Protein AF-A0A920HX18-F1 (afdb_monomer_lite)

Sequence (112 aa):
MNKTEIDIIYDNLVKKGKRFDSFKLDGGSKYWIKKRERFMLKHFFKGHPAKAIKRELAGIKALKRCGIPVPNVVYDDLRCIVTEDVGTSLQDIAINKRIGLAEKRKSHTTNV

Foldseek 3Di:
DDPVVVVVVLVVCVVVVHQKDKDADPVGWIKIKGFQDDDDPVCPVPPDSLVVLVVVVVVQVVCVVVVHDDFDFPDDDSTITMTGDPDDDPVVVVVVVVVVVVVVVVVVVVVD

Structure (mmCIF, N/CA/C/O backbone):
data_AF-A0A920HX18-F1
#
_entry.id   AF-A0A920HX18-F1
#
loop_
_atom_site.group_PDB
_atom_site.id
_atom_site.type_symbol
_atom_site.label_atom_id
_atom_site.label_alt_id
_atom_site.label_comp_id
_atom_site.label_asym_id
_atom_site.label_entity_id
_atom_site.label_seq_id
_atom_site.pdbx_PDB_ins_code
_atom_site.Cartn_x
_atom_site.Cartn_y
_atom_site.Cartn_z
_atom_site.occupancy
_atom_site.B_iso_or_equiv
_atom_site.auth_seq_id
_atom_site.auth_comp_id
_atom_site.auth_asym_id
_atom_site.auth_atom_id
_atom_site.pdbx_PDB_model_num
ATOM 1 N N . MET A 1 1 ? -7.001 7.393 -8.405 1.00 75.44 1 MET A N 1
ATOM 2 C CA . MET A 1 1 ? -5.939 8.281 -7.881 1.00 75.44 1 MET A CA 1
ATOM 3 C C . MET A 1 1 ? -5.139 8.812 -9.045 1.00 75.44 1 MET A C 1
ATOM 5 O O . MET A 1 1 ? -4.759 8.013 -9.896 1.00 75.44 1 MET A O 1
ATOM 9 N N . ASN A 1 2 ? -4.908 10.122 -9.105 1.00 83.38 2 ASN A N 1
ATOM 10 C CA . ASN A 1 2 ? -4.082 10.709 -10.154 1.00 83.38 2 ASN A CA 1
ATOM 11 C C . ASN A 1 2 ? -2.598 10.684 -9.747 1.00 83.38 2 ASN A C 1
ATOM 13 O O . ASN A 1 2 ? -2.257 10.842 -8.576 1.00 83.38 2 ASN A O 1
ATOM 17 N N . LYS A 1 3 ? -1.700 10.508 -10.720 1.00 84.81 3 LYS A N 1
ATOM 18 C CA . LYS A 1 3 ? -0.247 10.451 -10.515 1.00 84.81 3 LYS A CA 1
ATOM 19 C C . LYS A 1 3 ? 0.286 11.686 -9.779 1.00 84.81 3 LYS A C 1
ATOM 21 O O . LYS A 1 3 ? 1.078 11.534 -8.856 1.00 84.81 3 LYS A O 1
ATOM 26 N N . THR A 1 4 ? -0.208 12.876 -10.121 1.00 88.00 4 THR A N 1
ATOM 27 C CA . THR A 1 4 ? 0.196 14.143 -9.486 1.00 88.00 4 THR A CA 1
ATOM 28 C C . THR A 1 4 ? -0.068 14.154 -7.978 1.00 88.00 4 THR A C 1
ATOM 30 O O . THR A 1 4 ? 0.770 14.605 -7.203 1.00 88.00 4 THR A O 1
ATOM 33 N N . GLU A 1 5 ? -1.208 13.617 -7.538 1.00 88.38 5 GLU A N 1
ATOM 34 C CA . GLU A 1 5 ? -1.548 13.535 -6.112 1.00 88.38 5 GLU A CA 1
ATOM 35 C C . GLU A 1 5 ? -0.603 12.574 -5.385 1.00 88.38 5 GLU A C 1
ATOM 37 O O . GLU A 1 5 ? -0.089 12.884 -4.308 1.00 88.38 5 GLU A O 1
ATOM 42 N N . ILE A 1 6 ? -0.324 11.420 -6.004 1.00 90.19 6 ILE A N 1
ATOM 43 C CA . ILE A 1 6 ? 0.621 10.441 -5.461 1.00 90.19 6 ILE A CA 1
ATOM 44 C C . ILE A 1 6 ? 2.023 11.028 -5.353 1.00 90.19 6 ILE A C 1
ATOM 46 O O . ILE A 1 6 ? 2.699 10.768 -4.360 1.00 90.19 6 ILE A O 1
ATOM 50 N N . ASP A 1 7 ? 2.458 11.818 -6.334 1.00 90.25 7 ASP A N 1
ATOM 51 C CA . ASP A 1 7 ? 3.769 12.463 -6.319 1.00 90.25 7 ASP A CA 1
ATOM 52 C C . ASP A 1 7 ? 3.908 13.406 -5.114 1.00 90.25 7 ASP A C 1
ATOM 54 O O . ASP A 1 7 ? 4.884 13.305 -4.369 1.00 90.25 7 ASP A O 1
ATOM 58 N N . ILE A 1 8 ? 2.888 14.221 -4.825 1.00 90.81 8 ILE A N 1
ATOM 59 C CA . ILE A 1 8 ? 2.869 15.104 -3.645 1.00 90.81 8 ILE A CA 1
ATOM 60 C C . ILE A 1 8 ? 2.944 14.293 -2.342 1.00 90.81 8 ILE A C 1
ATOM 62 O O . ILE A 1 8 ? 3.732 14.602 -1.440 1.00 90.81 8 ILE A O 1
ATOM 66 N N . ILE A 1 9 ? 2.138 13.235 -2.224 1.00 91.25 9 ILE A N 1
ATOM 67 C CA . ILE A 1 9 ? 2.120 12.364 -1.037 1.00 91.25 9 ILE A CA 1
ATOM 68 C C . ILE A 1 9 ? 3.474 11.666 -0.861 1.00 91.25 9 ILE A C 1
ATOM 70 O O . ILE A 1 9 ? 4.010 11.593 0.250 1.00 91.25 9 ILE A O 1
ATOM 74 N N . TYR A 1 10 ? 4.045 11.171 -1.956 1.00 90.75 10 TYR A N 1
ATOM 75 C CA . TYR A 1 10 ? 5.341 10.515 -1.979 1.00 90.75 10 TYR A CA 1
ATOM 76 C C . TYR A 1 10 ? 6.462 11.467 -1.554 1.00 90.75 10 TYR A C 1
ATOM 78 O O . TYR A 1 10 ? 7.289 11.103 -0.714 1.00 90.75 10 TYR A O 1
ATOM 86 N N . ASP A 1 11 ? 6.479 12.694 -2.066 1.00 90.81 11 ASP A N 1
ATOM 87 C CA . ASP A 1 11 ? 7.485 13.689 -1.703 1.00 90.81 11 ASP A CA 1
ATOM 88 C C . ASP A 1 11 ? 7.391 14.069 -0.225 1.00 90.81 11 ASP A C 1
ATOM 90 O O . ASP A 1 11 ? 8.410 14.158 0.464 1.00 90.81 11 ASP A O 1
ATOM 94 N N . ASN A 1 12 ? 6.175 14.192 0.310 1.00 90.31 12 ASN A N 1
ATOM 95 C CA . ASN A 1 12 ? 5.958 14.399 1.741 1.00 90.31 12 ASN A CA 1
ATOM 96 C C . ASN A 1 12 ? 6.467 13.219 2.584 1.00 90.31 12 ASN A C 1
ATOM 98 O O . ASN A 1 12 ? 7.114 13.424 3.614 1.00 90.31 12 ASN A O 1
ATOM 102 N N . LEU A 1 13 ? 6.238 11.981 2.139 1.00 90.50 13 LEU A N 1
ATOM 103 C CA . LEU A 1 13 ? 6.771 10.777 2.780 1.00 90.50 13 LEU A CA 1
ATOM 104 C C . LEU A 1 13 ? 8.310 10.764 2.774 1.00 90.50 13 LEU A C 1
ATOM 106 O O . LEU A 1 13 ? 8.938 10.399 3.773 1.00 90.50 13 LEU A O 1
ATOM 110 N N . VAL A 1 14 ? 8.929 11.176 1.661 1.00 87.81 14 VAL A N 1
ATOM 111 C CA . VAL A 1 14 ? 10.388 11.294 1.526 1.00 87.81 14 VAL A CA 1
ATOM 112 C C . VAL A 1 14 ? 10.944 12.365 2.459 1.00 87.81 14 VAL A C 1
ATOM 114 O O . VAL A 1 14 ? 11.894 12.063 3.182 1.00 87.81 14 VAL A O 1
ATOM 117 N N . LYS A 1 15 ? 10.344 13.562 2.490 1.00 89.62 15 LYS A N 1
ATOM 118 C CA . LYS A 1 15 ? 10.748 14.674 3.369 1.00 89.62 15 LYS A CA 1
ATOM 119 C C . LYS A 1 15 ? 10.689 14.292 4.848 1.00 89.62 15 LYS A C 1
ATOM 121 O O . LYS A 1 15 ? 11.602 14.612 5.596 1.00 89.62 15 LYS A O 1
ATOM 126 N N . LYS A 1 16 ? 9.668 13.531 5.257 1.00 89.19 16 LYS A N 1
ATOM 127 C CA . LYS A 1 16 ? 9.534 13.005 6.630 1.00 89.19 16 LYS A CA 1
ATOM 128 C C . LYS A 1 16 ? 10.535 11.892 6.973 1.00 89.19 16 LYS A C 1
ATOM 130 O O . LYS A 1 16 ? 10.511 11.384 8.088 1.00 89.19 16 LYS A O 1
ATOM 135 N N . GLY A 1 17 ? 11.346 11.429 6.017 1.00 86.31 17 GLY A N 1
ATOM 136 C CA . GLY A 1 17 ? 12.265 10.304 6.217 1.00 86.31 17 GLY A CA 1
ATOM 137 C C . GLY A 1 17 ? 11.565 8.956 6.427 1.00 86.31 17 GLY A C 1
ATOM 138 O O . GLY A 1 17 ? 12.221 7.954 6.714 1.00 86.31 17 GLY A O 1
ATOM 139 N N . LYS A 1 18 ? 10.242 8.890 6.249 1.00 87.88 18 LYS A N 1
ATOM 140 C CA . LYS A 1 18 ? 9.452 7.682 6.484 1.00 87.88 18 LYS A CA 1
ATOM 141 C C . LYS A 1 18 ? 9.517 6.726 5.289 1.00 87.88 18 LYS A C 1
ATOM 143 O O . LYS A 1 18 ? 9.797 7.103 4.142 1.00 87.88 18 LYS A O 1
ATOM 148 N N . ARG A 1 19 ? 9.288 5.440 5.574 1.00 85.94 19 ARG A N 1
ATOM 149 C CA . ARG A 1 19 ? 9.197 4.364 4.567 1.00 85.94 19 ARG A CA 1
ATOM 150 C C . ARG A 1 19 ? 7.754 3.991 4.252 1.00 85.94 19 ARG A C 1
ATOM 152 O O . ARG A 1 19 ? 7.459 3.647 3.113 1.00 85.94 19 ARG A O 1
ATOM 159 N N . PHE A 1 20 ? 6.894 4.043 5.252 1.00 89.81 20 PHE A N 1
ATOM 160 C CA . PHE A 1 20 ? 5.471 3.800 5.130 1.00 89.81 20 PHE A CA 1
ATOM 161 C C . PHE A 1 20 ? 4.742 4.915 5.875 1.00 89.81 20 PHE A C 1
ATOM 163 O O . PHE A 1 20 ? 5.247 5.408 6.887 1.00 89.81 20 PHE A O 1
ATOM 170 N N . ASP A 1 21 ? 3.601 5.340 5.356 1.00 92.69 21 ASP A N 1
ATOM 171 C CA . ASP A 1 21 ? 2.686 6.233 6.063 1.00 92.69 21 ASP A CA 1
ATOM 172 C C . ASP A 1 21 ? 1.272 6.003 5.527 1.00 92.69 21 ASP A C 1
ATOM 174 O O . ASP A 1 21 ? 1.084 5.367 4.484 1.00 92.69 21 ASP A O 1
ATOM 178 N N . SER A 1 22 ? 0.286 6.517 6.250 1.00 92.38 22 SER A N 1
ATOM 179 C CA . SER A 1 22 ? -1.101 6.527 5.792 1.00 92.38 22 SER A CA 1
ATOM 180 C C . SER A 1 22 ? -1.544 7.943 5.454 1.00 92.38 22 SER A C 1
ATOM 182 O O . SER A 1 22 ? -1.033 8.913 6.014 1.00 92.38 22 SER A O 1
ATOM 184 N N . PHE A 1 23 ? -2.497 8.066 4.542 1.00 92.25 23 PHE A N 1
ATOM 185 C CA . PHE A 1 23 ? -3.093 9.342 4.159 1.00 92.25 23 PHE A CA 1
ATOM 186 C C . PHE A 1 23 ? -4.570 9.142 3.815 1.00 92.25 23 PHE A C 1
ATOM 188 O O . PHE A 1 23 ? -5.031 8.014 3.635 1.00 92.25 23 PHE A O 1
ATOM 195 N N . LYS A 1 24 ? -5.320 10.241 3.761 1.00 91.81 24 LYS A N 1
ATOM 196 C CA . LYS A 1 24 ? -6.731 10.252 3.372 1.00 91.81 24 LYS A CA 1
ATOM 197 C C . LYS A 1 24 ? -6.886 11.049 2.084 1.00 91.81 24 LYS A C 1
ATOM 199 O O . LYS A 1 24 ? -6.159 12.022 1.895 1.00 91.81 24 LYS A O 1
ATOM 204 N N . LEU A 1 25 ? -7.806 10.623 1.228 1.00 85.69 25 LEU A N 1
ATOM 205 C CA . LEU A 1 25 ? -8.246 11.402 0.069 1.00 85.69 25 LEU A CA 1
ATOM 206 C C . LEU A 1 25 ? -9.591 12.069 0.356 1.00 85.69 25 LEU A C 1
ATOM 208 O O . LEU A 1 25 ? -10.289 11.697 1.308 1.00 85.69 25 LEU A O 1
ATOM 212 N N . ASP A 1 26 ? -9.957 13.014 -0.504 1.00 74.50 26 ASP A N 1
ATOM 213 C CA . ASP A 1 26 ? -11.281 13.624 -0.503 1.00 74.50 26 ASP A CA 1
ATOM 214 C C . ASP A 1 26 ? -12.344 12.524 -0.645 1.00 74.50 26 ASP A C 1
ATOM 216 O O . ASP A 1 26 ? -12.281 11.675 -1.535 1.00 74.50 26 ASP A O 1
ATOM 220 N N . GLY A 1 27 ? -13.263 12.467 0.323 1.00 76.00 27 GLY A N 1
ATOM 221 C CA . GLY A 1 27 ? -14.191 11.343 0.518 1.00 76.00 27 GLY A CA 1
ATOM 222 C C . GLY A 1 27 ? -13.887 10.462 1.738 1.00 76.00 27 GLY A C 1
ATOM 223 O O . GLY A 1 27 ? -14.601 9.499 1.996 1.00 76.00 27 GLY A O 1
ATOM 224 N N . GLY A 1 28 ? -12.842 10.769 2.514 1.00 83.00 28 GLY A N 1
ATOM 225 C CA . GLY A 1 28 ? -12.596 10.174 3.836 1.00 83.00 28 GLY A CA 1
ATOM 226 C C . GLY A 1 28 ? -11.965 8.778 3.823 1.00 83.00 28 GLY A C 1
ATOM 227 O O . GLY A 1 28 ? -11.561 8.281 4.877 1.00 83.00 28 GLY A O 1
ATOM 228 N N . SER A 1 29 ? -11.816 8.176 2.642 1.00 89.00 29 SER A N 1
ATOM 229 C CA . SER A 1 29 ? -11.144 6.888 2.470 1.00 89.00 29 SER A CA 1
ATOM 230 C C . SER A 1 29 ? -9.661 7.001 2.818 1.00 89.00 29 SER A C 1
ATOM 232 O O . SER A 1 29 ? -8.967 7.926 2.382 1.00 89.00 29 SER A O 1
ATOM 234 N N . LYS A 1 30 ? -9.181 6.051 3.622 1.00 93.25 30 LYS A N 1
ATOM 235 C CA . LYS A 1 30 ? -7.794 5.975 4.074 1.00 93.25 30 LYS A CA 1
ATOM 236 C C . LYS A 1 30 ? -7.012 4.985 3.217 1.00 93.25 30 LYS A C 1
ATOM 238 O O . LYS A 1 30 ? -7.504 3.916 2.868 1.00 93.25 30 LYS A O 1
ATOM 243 N N . TYR A 1 31 ? -5.770 5.346 2.935 1.00 94.38 31 TYR A N 1
ATOM 244 C CA . TYR A 1 31 ? -4.846 4.571 2.125 1.00 94.38 31 TYR A CA 1
ATOM 245 C C . TYR A 1 31 ? -3.483 4.495 2.801 1.00 94.38 31 TYR A C 1
ATOM 247 O O . TYR A 1 31 ? -3.117 5.346 3.618 1.00 94.38 31 TYR A O 1
ATOM 255 N N . TRP A 1 32 ? -2.714 3.485 2.417 1.00 94.25 32 TRP A N 1
ATOM 256 C CA . TRP A 1 32 ? -1.340 3.285 2.854 1.00 94.25 32 TRP A CA 1
ATOM 257 C C . TRP A 1 32 ? -0.400 3.417 1.674 1.00 94.25 32 TRP A C 1
ATOM 259 O O . TRP A 1 32 ? -0.633 2.817 0.631 1.00 94.25 32 TRP A O 1
ATOM 269 N N . ILE A 1 33 ? 0.689 4.162 1.847 1.00 93.69 33 ILE A N 1
ATOM 270 C CA . ILE A 1 33 ? 1.771 4.249 0.866 1.00 93.69 33 ILE A CA 1
ATOM 271 C C . ILE A 1 33 ? 3.028 3.600 1.429 1.00 93.69 33 ILE A C 1
ATOM 273 O O . ILE A 1 33 ? 3.467 3.902 2.540 1.00 93.69 33 ILE A O 1
ATOM 277 N N . LYS A 1 34 ? 3.648 2.730 0.631 1.00 92.06 34 LYS A N 1
ATOM 278 C CA . LYS A 1 34 ? 4.937 2.110 0.937 1.00 92.06 34 LYS A CA 1
ATOM 279 C C . LYS A 1 34 ? 5.973 2.518 -0.100 1.00 92.06 34 LYS A C 1
ATOM 281 O O . LYS A 1 34 ? 5.847 2.222 -1.287 1.00 92.06 34 LYS A O 1
ATOM 286 N N . LYS A 1 35 ? 7.037 3.171 0.361 1.00 90.75 35 LYS A N 1
ATOM 287 C CA . LYS A 1 35 ? 8.175 3.599 -0.456 1.00 90.75 35 LYS A CA 1
ATOM 288 C C . LYS A 1 35 ? 9.145 2.448 -0.717 1.00 90.75 35 LYS A C 1
ATOM 290 O O . LYS A 1 35 ? 9.482 1.680 0.191 1.00 90.75 35 LYS A O 1
ATOM 295 N N . ARG A 1 36 ? 9.687 2.397 -1.937 1.00 85.31 36 ARG A N 1
ATOM 296 C CA . ARG A 1 36 ? 10.829 1.548 -2.291 1.00 85.31 36 ARG A CA 1
ATOM 297 C C . ARG A 1 36 ? 12.047 1.914 -1.445 1.00 85.31 36 ARG A C 1
ATOM 299 O O . ARG A 1 36 ? 12.423 3.077 -1.310 1.00 85.31 36 ARG A O 1
ATOM 306 N N . GLU A 1 37 ? 12.719 0.903 -0.919 1.00 78.31 37 GLU A N 1
ATOM 307 C CA . GLU A 1 37 ? 13.959 1.097 -0.174 1.00 78.31 37 GLU A CA 1
ATOM 308 C C . GLU A 1 37 ? 15.053 1.683 -1.083 1.00 78.31 37 GLU A C 1
ATOM 310 O O . GLU A 1 37 ? 15.260 1.217 -2.20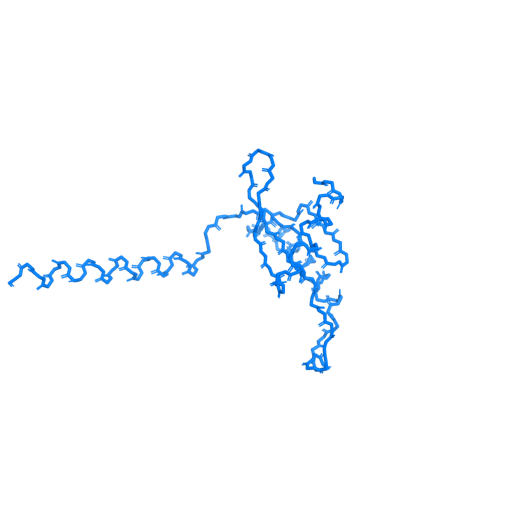5 1.00 78.31 37 GLU A O 1
ATOM 315 N N . ARG A 1 38 ? 15.746 2.732 -0.622 1.00 73.44 38 ARG A N 1
ATOM 316 C CA . ARG A 1 38 ? 16.939 3.229 -1.318 1.00 73.44 38 ARG A CA 1
ATOM 317 C C . ARG A 1 38 ? 18.092 2.268 -1.034 1.00 73.44 38 ARG A C 1
ATOM 319 O O . ARG A 1 38 ? 18.270 1.820 0.102 1.00 73.44 38 ARG A O 1
ATOM 326 N N . PHE A 1 39 ? 18.850 1.922 -2.070 1.00 67.06 39 PHE A N 1
ATOM 327 C CA . PHE A 1 39 ? 20.050 1.114 -1.894 1.00 67.06 39 PHE A CA 1
ATOM 328 C C . PHE A 1 39 ? 21.040 1.909 -1.037 1.00 67.06 39 PHE A C 1
ATOM 330 O O . PHE A 1 39 ? 21.307 3.074 -1.313 1.00 67.06 39 PHE A O 1
ATOM 337 N N . MET A 1 40 ? 21.511 1.302 0.044 1.00 68.31 40 MET A N 1
ATOM 338 C CA . MET A 1 40 ? 22.542 1.851 0.923 1.00 68.31 40 MET A CA 1
ATOM 339 C C . MET A 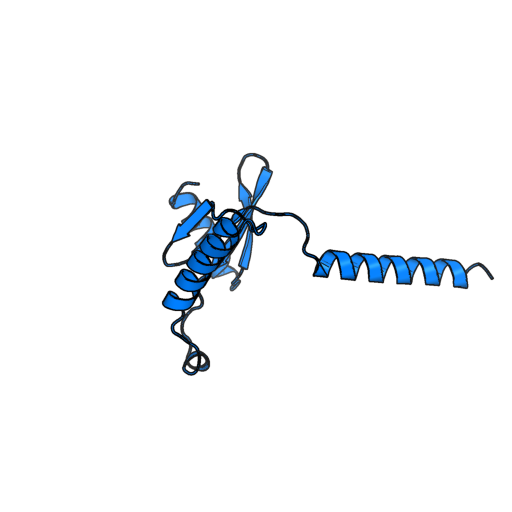1 40 ? 23.627 0.787 1.050 1.00 68.31 40 MET A C 1
ATOM 341 O O . MET A 1 40 ? 23.322 -0.385 0.848 1.00 68.31 40 MET A O 1
ATOM 345 N N . LEU A 1 41 ? 24.861 1.148 1.419 1.00 67.56 41 LEU A N 1
ATOM 346 C CA . LEU A 1 41 ? 25.958 0.172 1.544 1.00 67.56 41 LEU A CA 1
ATOM 347 C C . LEU A 1 41 ? 25.599 -1.024 2.446 1.00 67.56 41 LEU A C 1
ATOM 349 O O . LEU A 1 41 ? 25.901 -2.165 2.117 1.00 67.56 41 LEU A O 1
ATOM 353 N N . LYS A 1 42 ? 24.825 -0.799 3.514 1.00 66.75 42 LYS A N 1
ATOM 354 C CA . LYS A 1 42 ? 24.291 -1.863 4.388 1.00 66.75 42 LYS A CA 1
ATOM 355 C C . LYS A 1 42 ? 23.315 -2.845 3.713 1.00 66.75 42 LYS A C 1
ATOM 357 O O . LYS A 1 42 ? 22.878 -3.812 4.329 1.00 66.75 42 LYS A O 1
ATOM 362 N N . HIS A 1 43 ? 22.909 -2.579 2.475 1.00 67.19 43 HIS A N 1
ATOM 363 C CA . HIS A 1 43 ? 22.034 -3.425 1.665 1.00 67.19 43 HIS A CA 1
ATOM 364 C C . HIS A 1 43 ? 22.811 -4.264 0.649 1.00 67.19 43 HIS A C 1
ATOM 366 O O . HIS A 1 43 ? 22.175 -4.944 -0.143 1.00 67.19 43 HIS A O 1
ATOM 372 N N . PHE A 1 44 ? 24.148 -4.262 0.686 1.00 65.25 44 PHE A N 1
ATOM 373 C CA . PHE A 1 44 ? 24.974 -5.069 -0.215 1.00 65.25 44 PHE A CA 1
ATOM 374 C C . PHE A 1 44 ? 24.632 -6.567 -0.148 1.00 65.25 44 PHE A C 1
ATOM 376 O O . PHE A 1 44 ? 24.497 -7.219 -1.176 1.00 65.25 44 PHE A O 1
ATOM 383 N N . PHE A 1 45 ? 24.361 -7.084 1.055 1.00 71.56 45 PHE A N 1
ATOM 384 C CA . PHE A 1 45 ? 23.897 -8.462 1.268 1.00 71.56 45 PHE A CA 1
ATOM 385 C C . PHE A 1 45 ? 22.385 -8.656 1.066 1.00 71.56 45 PHE A C 1
ATOM 387 O O . PHE A 1 45 ? 21.879 -9.772 1.171 1.00 71.56 45 PHE A O 1
ATOM 394 N N . LYS A 1 46 ? 21.626 -7.584 0.805 1.00 67.69 46 LYS A N 1
ATOM 395 C CA . LYS A 1 46 ? 20.183 -7.661 0.557 1.00 67.69 46 LYS A CA 1
ATOM 396 C C . LYS A 1 46 ? 19.910 -7.682 -0.945 1.00 67.69 46 LYS A C 1
ATOM 398 O O . LYS A 1 46 ? 20.522 -6.962 -1.727 1.00 67.69 46 LYS A O 1
ATOM 403 N N . GLY A 1 47 ? 18.915 -8.472 -1.351 1.00 68.38 47 GLY A N 1
ATOM 404 C CA . GLY A 1 47 ? 18.462 -8.503 -2.742 1.00 68.38 47 GLY A CA 1
ATOM 405 C C . GLY A 1 47 ? 18.042 -7.118 -3.256 1.00 68.38 47 GLY A C 1
ATOM 406 O O . GLY A 1 47 ? 17.531 -6.288 -2.505 1.00 68.38 47 GLY A O 1
ATOM 407 N N . HIS A 1 48 ? 18.225 -6.885 -4.559 1.00 75.19 48 HIS A N 1
ATOM 408 C CA . HIS A 1 48 ? 18.025 -5.576 -5.188 1.00 75.19 48 HIS A CA 1
ATOM 409 C C . HIS A 1 48 ? 16.648 -4.952 -4.845 1.00 75.19 48 HIS A C 1
ATOM 411 O O . HIS A 1 48 ? 15.608 -5.574 -5.098 1.00 75.19 48 HIS A O 1
ATOM 417 N N . PRO A 1 49 ? 16.585 -3.705 -4.342 1.00 71.69 49 PRO A N 1
ATOM 418 C CA . PRO A 1 49 ? 15.363 -3.116 -3.787 1.00 71.69 49 PRO A CA 1
ATOM 419 C C . PRO A 1 49 ? 14.259 -2.912 -4.830 1.00 71.69 49 PRO A C 1
ATOM 421 O O . PRO A 1 49 ? 13.078 -3.063 -4.526 1.00 71.69 49 PRO A O 1
ATOM 424 N N . ALA A 1 50 ? 14.620 -2.655 -6.092 1.00 73.25 50 ALA A N 1
ATOM 425 C CA . ALA A 1 50 ? 13.641 -2.607 -7.184 1.00 73.25 50 ALA A CA 1
ATOM 426 C C . ALA A 1 50 ? 12.997 -3.976 -7.472 1.00 73.25 50 ALA A C 1
ATOM 428 O O . ALA A 1 50 ? 11.858 -4.041 -7.919 1.00 73.25 50 ALA A O 1
ATOM 429 N N . LYS A 1 51 ? 13.700 -5.083 -7.193 1.00 80.62 51 LYS A N 1
ATOM 430 C CA . LYS A 1 51 ? 13.122 -6.429 -7.300 1.00 80.62 51 LYS A CA 1
ATOM 431 C C . LYS A 1 51 ? 12.248 -6.749 -6.086 1.00 80.62 51 LYS A C 1
ATOM 433 O O . LYS A 1 51 ? 11.322 -7.537 -6.206 1.00 80.62 51 LYS A O 1
ATOM 438 N N . ALA A 1 52 ? 12.518 -6.153 -4.922 1.00 82.06 52 ALA A N 1
ATOM 439 C CA . ALA A 1 52 ? 11.705 -6.353 -3.722 1.00 82.06 52 ALA A CA 1
ATOM 440 C C . ALA A 1 52 ? 10.278 -5.810 -3.896 1.00 82.06 52 ALA A C 1
ATOM 442 O O . ALA A 1 52 ? 9.331 -6.544 -3.646 1.00 82.06 52 ALA A O 1
ATOM 443 N N . ILE A 1 53 ? 10.122 -4.584 -4.412 1.00 83.75 53 ILE A N 1
ATOM 444 C CA . ILE A 1 53 ? 8.790 -3.988 -4.619 1.00 83.75 53 ILE A CA 1
ATOM 445 C C . ILE A 1 53 ? 7.971 -4.757 -5.671 1.00 83.75 53 ILE A C 1
ATOM 447 O O . ILE A 1 53 ? 6.798 -5.042 -5.459 1.00 83.75 53 ILE A O 1
ATOM 451 N N . LYS A 1 54 ? 8.616 -5.212 -6.758 1.00 85.94 54 LYS A N 1
ATOM 452 C CA . LYS A 1 54 ? 7.973 -6.070 -7.767 1.00 85.94 54 LYS A CA 1
ATOM 453 C C . LYS A 1 54 ? 7.542 -7.422 -7.192 1.00 85.94 54 LYS A C 1
ATOM 455 O O . LYS A 1 54 ? 6.452 -7.890 -7.501 1.00 85.94 54 LYS A O 1
ATOM 460 N N . ARG A 1 55 ? 8.378 -8.043 -6.348 1.00 86.81 55 ARG A N 1
ATOM 461 C CA . ARG A 1 55 ? 8.033 -9.295 -5.652 1.00 86.81 55 ARG A CA 1
ATOM 462 C C . ARG A 1 55 ? 6.867 -9.109 -4.691 1.00 86.81 55 ARG A C 1
ATOM 464 O O . ARG A 1 55 ? 6.016 -9.983 -4.623 1.00 86.81 55 ARG A O 1
ATOM 471 N N . GLU A 1 56 ? 6.811 -7.984 -3.988 1.00 87.25 56 GLU A N 1
ATOM 472 C CA . GLU A 1 56 ? 5.701 -7.660 -3.091 1.00 87.25 56 GLU A CA 1
ATOM 473 C C . GLU A 1 56 ? 4.384 -7.516 -3.862 1.00 87.25 56 GLU A C 1
ATOM 475 O O . GLU A 1 56 ? 3.405 -8.176 -3.522 1.00 87.25 56 GLU A O 1
ATOM 480 N N . LEU A 1 57 ? 4.385 -6.769 -4.971 1.00 90.88 57 LEU A N 1
ATOM 481 C CA . LEU A 1 57 ? 3.220 -6.660 -5.853 1.00 90.88 57 LEU A CA 1
ATOM 482 C C . LEU A 1 57 ? 2.784 -8.026 -6.410 1.00 90.88 57 LEU A C 1
ATOM 484 O O . LEU A 1 57 ? 1.596 -8.347 -6.418 1.00 90.88 57 LEU A O 1
ATOM 488 N N . ALA A 1 58 ? 3.738 -8.843 -6.863 1.00 91.25 58 ALA A N 1
ATOM 489 C CA . ALA A 1 58 ? 3.464 -10.191 -7.357 1.00 91.25 58 ALA A CA 1
ATOM 490 C C . ALA A 1 58 ? 2.904 -11.106 -6.256 1.00 91.25 58 ALA A C 1
ATOM 492 O O . ALA A 1 58 ? 1.977 -11.870 -6.516 1.00 91.25 58 ALA A O 1
ATOM 493 N N . GLY A 1 59 ? 3.423 -10.993 -5.030 1.00 92.19 59 GLY A N 1
ATOM 494 C CA . GLY A 1 59 ? 2.947 -11.722 -3.858 1.00 92.19 59 GLY A CA 1
ATOM 495 C C . GLY A 1 59 ? 1.508 -11.360 -3.508 1.00 92.19 59 GLY A C 1
ATOM 496 O O . GLY A 1 59 ? 0.677 -12.254 -3.403 1.00 92.19 59 GLY A O 1
ATOM 497 N N . ILE A 1 60 ? 1.178 -10.066 -3.432 1.00 92.25 60 ILE A N 1
ATOM 498 C CA . ILE A 1 60 ? -0.199 -9.606 -3.180 1.00 92.25 60 ILE A CA 1
ATOM 499 C C . ILE A 1 60 ? -1.147 -10.140 -4.263 1.00 92.25 60 ILE A C 1
ATOM 501 O O . ILE A 1 60 ? -2.194 -10.700 -3.948 1.00 92.25 60 ILE A O 1
ATOM 505 N N . LYS A 1 61 ? -0.761 -10.048 -5.544 1.00 92.38 61 LYS A N 1
ATOM 506 C CA . LYS A 1 61 ? -1.557 -10.594 -6.658 1.00 92.38 61 LYS A CA 1
ATOM 507 C C . LYS A 1 61 ? -1.725 -12.114 -6.563 1.00 92.38 61 LYS A C 1
ATOM 509 O O . LYS A 1 61 ? -2.804 -12.624 -6.848 1.00 92.38 61 LYS A O 1
ATOM 514 N N . ALA A 1 62 ? -0.683 -12.846 -6.176 1.00 94.25 62 ALA A N 1
ATOM 515 C CA . ALA A 1 62 ? -0.750 -14.294 -5.999 1.00 94.25 62 ALA A CA 1
ATOM 516 C C . ALA A 1 62 ? -1.683 -14.682 -4.844 1.00 94.25 62 ALA A C 1
ATOM 518 O O . ALA A 1 62 ? -2.584 -15.484 -5.056 1.00 94.25 62 ALA A O 1
ATOM 519 N N . LEU A 1 63 ? -1.531 -14.052 -3.677 1.00 93.69 63 LEU A N 1
ATOM 520 C CA . LEU A 1 63 ? -2.390 -14.279 -2.512 1.00 93.69 63 LEU A CA 1
ATOM 521 C C . LEU A 1 63 ? -3.858 -13.978 -2.833 1.00 93.69 63 LEU A C 1
ATOM 523 O O . LEU A 1 63 ? -4.728 -14.795 -2.540 1.00 93.69 63 LEU A O 1
ATOM 527 N N . LYS A 1 64 ? -4.123 -12.865 -3.531 1.00 92.81 64 LYS A N 1
ATOM 528 C CA . LYS A 1 64 ? -5.471 -12.512 -3.988 1.00 92.81 64 LYS A CA 1
ATOM 529 C C . LYS A 1 64 ? -6.069 -13.584 -4.906 1.00 92.81 64 LYS A C 1
ATOM 531 O O . LYS A 1 64 ? -7.231 -13.938 -4.744 1.00 92.81 64 LYS A O 1
ATOM 536 N N . ARG A 1 65 ? -5.283 -14.134 -5.843 1.00 93.25 65 ARG A N 1
ATOM 537 C CA . ARG A 1 65 ? -5.725 -15.243 -6.719 1.00 93.25 65 ARG A CA 1
ATOM 538 C C . ARG A 1 65 ? -6.025 -16.527 -5.948 1.00 93.25 65 ARG A C 1
ATOM 540 O O . ARG A 1 65 ? -6.887 -17.283 -6.370 1.00 93.25 65 ARG A O 1
ATOM 547 N N . CYS A 1 66 ? -5.350 -16.757 -4.826 1.00 95.38 66 CYS A N 1
ATOM 548 C CA . CYS A 1 66 ? -5.627 -17.879 -3.930 1.00 95.38 66 CYS A CA 1
ATOM 549 C C . CYS A 1 66 ? -6.837 -17.640 -3.005 1.00 95.38 66 CYS A C 1
ATOM 551 O O . CYS A 1 66 ? -7.084 -18.459 -2.127 1.00 95.38 66 CYS A O 1
ATOM 553 N N . GLY A 1 67 ? -7.564 -16.526 -3.153 1.00 92.62 67 GLY A N 1
ATOM 554 C CA . GLY A 1 67 ? -8.703 -16.186 -2.296 1.00 92.62 67 GLY A CA 1
ATOM 555 C C . GLY A 1 67 ? -8.311 -15.697 -0.899 1.00 92.62 67 GLY A C 1
ATOM 556 O O . GLY A 1 67 ? -9.174 -15.562 -0.036 1.00 92.62 67 GLY A O 1
ATOM 557 N N . ILE A 1 68 ? -7.026 -15.418 -0.657 1.00 91.12 68 ILE A N 1
ATOM 558 C CA . ILE A 1 68 ? -6.565 -14.901 0.633 1.00 91.12 68 ILE A CA 1
ATOM 559 C C . ILE A 1 68 ? -6.922 -13.411 0.710 1.00 91.12 68 ILE A C 1
ATOM 561 O O . ILE A 1 68 ? -6.578 -12.662 -0.213 1.00 91.12 68 ILE A O 1
ATOM 565 N N . PRO A 1 69 ? -7.575 -12.955 1.795 1.00 89.06 69 PRO A N 1
ATOM 566 C CA . PRO A 1 69 ? -7.908 -11.551 1.967 1.00 89.06 69 PRO A CA 1
ATOM 567 C C . PRO A 1 69 ? -6.622 -10.732 2.099 1.00 89.06 69 PRO A C 1
ATOM 569 O O . PRO A 1 69 ? -5.872 -10.852 3.067 1.00 89.06 69 PRO A O 1
ATOM 572 N N . VAL A 1 70 ? -6.367 -9.898 1.097 1.00 92.06 70 VAL A N 1
ATOM 573 C CA . VAL A 1 70 ? -5.236 -8.970 1.043 1.00 92.06 70 VAL A CA 1
ATOM 574 C C . VAL A 1 70 ? -5.726 -7.595 0.592 1.00 92.06 70 VAL A C 1
ATOM 576 O O . VAL A 1 70 ? -6.711 -7.524 -0.148 1.00 92.06 70 VAL A O 1
ATOM 579 N N . PRO A 1 71 ? -5.053 -6.501 0.994 1.00 92.38 71 PRO A N 1
ATOM 580 C CA . PRO A 1 71 ? -5.408 -5.163 0.538 1.00 92.38 71 PRO A CA 1
ATOM 581 C C . PRO A 1 71 ? -5.387 -5.057 -0.986 1.00 92.38 71 PRO A C 1
ATOM 583 O O . PRO A 1 71 ? -4.477 -5.579 -1.642 1.00 92.38 71 PRO A O 1
ATOM 586 N N . ASN A 1 72 ? -6.346 -4.329 -1.558 1.00 92.62 72 ASN A N 1
ATOM 587 C CA . ASN A 1 72 ? -6.267 -3.978 -2.968 1.00 92.62 72 ASN A CA 1
ATOM 588 C C . ASN A 1 72 ? -5.127 -2.982 -3.185 1.00 92.62 72 ASN A C 1
ATOM 590 O O . ASN A 1 72 ? -4.965 -2.020 -2.432 1.00 92.62 72 ASN A O 1
ATOM 594 N N . VAL A 1 73 ? -4.345 -3.213 -4.239 1.00 93.44 73 VAL A N 1
ATOM 595 C CA . VAL A 1 73 ? -3.361 -2.247 -4.729 1.00 93.44 73 VAL A CA 1
ATOM 596 C C . VAL A 1 73 ? -4.093 -1.271 -5.639 1.00 93.44 73 VAL A C 1
ATOM 598 O O . VAL A 1 73 ? -4.591 -1.672 -6.689 1.00 93.44 73 VAL A O 1
ATOM 601 N N . VAL A 1 74 ? -4.165 -0.009 -5.222 1.00 92.88 74 VAL A N 1
ATOM 602 C CA . VAL A 1 74 ? -4.883 1.061 -5.942 1.00 92.88 74 VAL A CA 1
ATOM 603 C C . VAL A 1 74 ? -3.960 1.906 -6.813 1.00 92.88 74 VAL A C 1
ATOM 605 O O . VAL A 1 74 ? -4.422 2.615 -7.704 1.00 92.88 74 VAL A O 1
ATOM 608 N N . TYR A 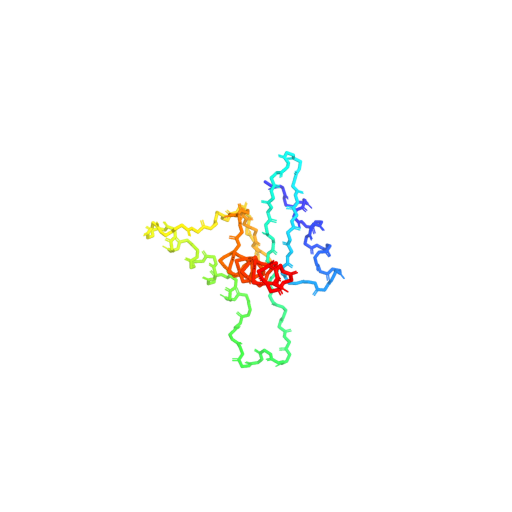1 75 ? -2.654 1.833 -6.557 1.00 91.75 75 TYR A N 1
ATOM 609 C CA . TYR A 1 75 ? -1.627 2.471 -7.366 1.00 91.75 75 TYR A CA 1
ATOM 610 C C . TYR A 1 75 ? -0.291 1.748 -7.177 1.00 91.75 75 TYR A C 1
ATOM 612 O O . TYR A 1 75 ? 0.093 1.420 -6.051 1.00 91.75 75 TYR A O 1
ATOM 620 N N . ASP A 1 76 ? 0.446 1.541 -8.262 1.00 90.81 76 ASP A N 1
ATOM 621 C CA . ASP A 1 76 ? 1.819 1.055 -8.221 1.00 90.81 76 ASP A CA 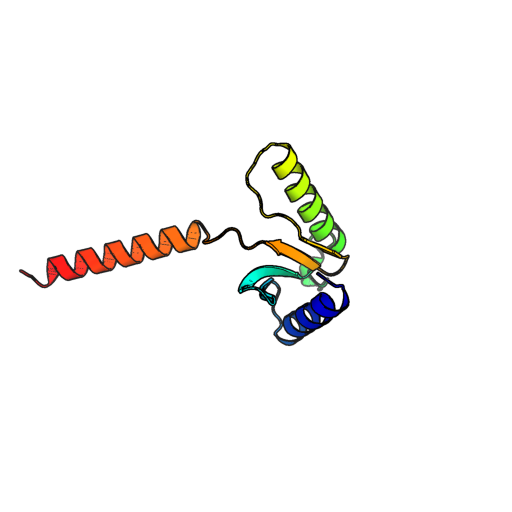1
ATOM 622 C C . ASP A 1 76 ? 2.706 1.791 -9.229 1.00 90.81 76 ASP A C 1
ATOM 624 O O . ASP A 1 76 ? 2.305 2.105 -10.345 1.00 90.81 76 ASP A O 1
ATOM 628 N N . ASP A 1 77 ? 3.929 2.089 -8.799 1.00 87.00 77 ASP A N 1
ATOM 629 C CA . ASP A 1 77 ? 4.995 2.665 -9.615 1.00 87.00 77 ASP A CA 1
ATOM 630 C C . ASP A 1 77 ? 6.342 2.078 -9.147 1.00 87.00 77 ASP A C 1
ATOM 632 O O . ASP A 1 77 ? 6.469 1.457 -8.089 1.00 87.00 77 ASP A O 1
ATOM 636 N N . LEU A 1 78 ? 7.413 2.315 -9.898 1.00 83.38 78 LEU A N 1
ATOM 637 C CA . LEU A 1 78 ? 8.778 1.911 -9.557 1.00 83.38 78 LEU A CA 1
ATOM 638 C C . LEU A 1 78 ? 9.263 2.477 -8.210 1.00 83.38 78 LEU A C 1
ATOM 640 O O . LEU A 1 78 ? 10.241 1.975 -7.645 1.00 83.38 78 LEU A O 1
ATOM 644 N N . ARG A 1 79 ? 8.618 3.535 -7.709 1.00 87.81 79 ARG A N 1
ATOM 645 C CA . ARG A 1 79 ? 8.982 4.249 -6.479 1.00 87.81 79 ARG A CA 1
ATOM 646 C C . ARG A 1 79 ? 8.178 3.804 -5.260 1.00 87.81 79 ARG A C 1
ATOM 648 O O . ARG A 1 79 ? 8.720 3.838 -4.152 1.00 87.81 79 ARG A O 1
ATOM 655 N N . CYS A 1 80 ? 6.922 3.404 -5.434 1.00 89.88 80 CYS A N 1
ATOM 656 C CA . CYS A 1 80 ? 6.012 3.112 -4.332 1.00 89.88 80 CYS A CA 1
ATOM 657 C C . CYS A 1 80 ? 4.857 2.193 -4.746 1.00 89.88 80 CYS A C 1
ATOM 659 O O . CYS A 1 80 ? 4.549 2.038 -5.923 1.00 89.88 80 CYS A O 1
ATOM 661 N N . ILE A 1 81 ? 4.216 1.605 -3.740 1.00 92.94 81 ILE A N 1
ATOM 662 C CA . ILE A 1 81 ? 2.930 0.914 -3.865 1.00 92.94 81 ILE A CA 1
ATOM 663 C C . ILE A 1 81 ? 1.955 1.591 -2.903 1.00 92.94 81 ILE A C 1
ATOM 665 O O . ILE A 1 81 ? 2.350 1.963 -1.792 1.00 92.94 81 ILE A O 1
ATOM 669 N N . VAL A 1 82 ? 0.703 1.739 -3.326 1.00 93.88 82 VAL A N 1
ATOM 670 C CA . VAL A 1 82 ? -0.401 2.237 -2.507 1.00 93.88 82 VAL A CA 1
ATOM 671 C C . VAL A 1 82 ? -1.473 1.166 -2.382 1.00 93.88 82 VAL A C 1
ATOM 673 O O . VAL A 1 82 ? -1.882 0.564 -3.379 1.00 93.88 82 VAL A O 1
ATOM 676 N N . THR A 1 83 ? -1.948 0.952 -1.160 1.00 94.62 83 THR A N 1
ATOM 677 C CA . THR A 1 83 ? -3.019 0.003 -0.857 1.00 94.62 83 THR A CA 1
ATOM 678 C C . THR A 1 83 ? -4.163 0.661 -0.103 1.00 94.62 83 THR A C 1
ATOM 680 O O . THR A 1 83 ? -3.974 1.669 0.581 1.00 94.62 83 THR A O 1
ATOM 683 N N . GLU A 1 84 ? -5.345 0.065 -0.195 1.00 94.06 84 GLU A N 1
ATOM 684 C CA . GLU A 1 84 ? -6.482 0.414 0.664 1.00 94.06 84 GLU A CA 1
ATOM 685 C C . GLU A 1 84 ? -6.168 0.133 2.141 1.00 94.06 84 GLU A C 1
ATOM 687 O O . GLU A 1 84 ? -5.367 -0.748 2.476 1.00 94.06 84 GLU A O 1
ATOM 692 N N . ASP A 1 85 ? -6.790 0.899 3.036 1.00 93.12 85 ASP A N 1
ATOM 693 C CA . ASP A 1 85 ? -6.839 0.570 4.459 1.00 93.12 85 ASP A CA 1
ATOM 694 C C . ASP A 1 85 ? -7.822 -0.591 4.678 1.00 93.12 85 ASP A C 1
ATOM 696 O O . ASP A 1 85 ? -8.996 -0.500 4.333 1.00 93.12 85 ASP A O 1
ATOM 700 N N . VAL A 1 86 ? -7.325 -1.695 5.240 1.00 90.19 86 VAL A N 1
ATOM 701 C CA . VAL A 1 86 ? -8.114 -2.904 5.553 1.00 90.19 86 VAL A CA 1
ATOM 702 C C . VAL A 1 86 ? -8.433 -3.015 7.047 1.00 90.19 86 VAL A C 1
ATOM 704 O O . VAL A 1 86 ? -8.686 -4.102 7.561 1.00 90.19 86 VAL A O 1
ATOM 707 N N . GLY A 1 87 ? -8.397 -1.887 7.760 1.00 87.00 87 GLY A N 1
ATOM 708 C CA . GLY A 1 87 ? -8.630 -1.830 9.195 1.00 87.00 87 GLY A CA 1
ATOM 709 C C . GLY A 1 87 ? -7.400 -2.144 10.050 1.00 87.00 87 GLY A C 1
ATOM 710 O O . GLY A 1 87 ? -6.245 -2.051 9.628 1.00 87.00 87 GLY A O 1
ATOM 711 N N . THR A 1 88 ? -7.669 -2.445 11.318 1.00 85.56 88 THR A N 1
ATOM 712 C CA . THR A 1 88 ? -6.663 -2.567 12.376 1.00 85.56 88 THR A CA 1
ATOM 713 C C . THR A 1 88 ? -5.842 -3.850 12.249 1.00 85.56 88 THR A C 1
ATOM 715 O O . THR A 1 88 ? -6.374 -4.922 11.964 1.00 85.56 88 THR A O 1
ATOM 718 N N . SER A 1 89 ? -4.536 -3.760 12.516 1.00 84.62 89 SER A N 1
ATOM 719 C CA . SER A 1 89 ? -3.666 -4.934 12.501 1.00 84.62 89 SER A CA 1
ATOM 720 C C . SER A 1 89 ? -3.964 -5.881 13.673 1.00 84.62 89 SER A C 1
ATOM 722 O O . SER A 1 89 ? -4.388 -5.459 14.752 1.00 84.62 89 SER A O 1
ATOM 724 N N . LEU A 1 90 ? -3.675 -7.176 13.504 1.00 83.81 90 LEU A N 1
ATOM 725 C CA . LEU A 1 90 ? -3.775 -8.151 14.600 1.00 83.81 90 LEU A CA 1
ATOM 726 C C . LEU A 1 90 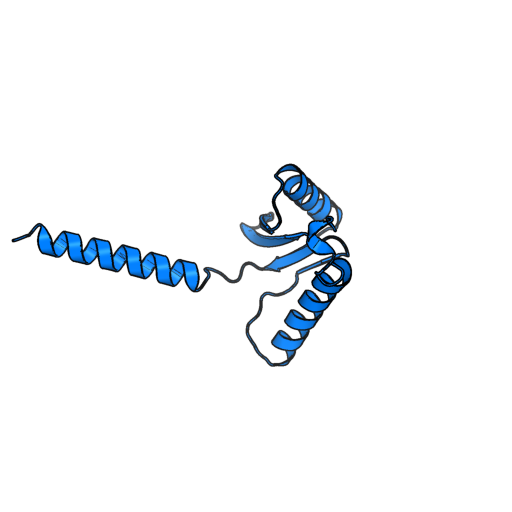? -2.879 -7.785 15.792 1.00 83.81 90 LEU A C 1
ATOM 728 O O . LEU A 1 90 ? -3.242 -8.057 16.935 1.00 83.81 90 LEU A O 1
ATOM 732 N N . GLN A 1 91 ? -1.728 -7.155 15.537 1.00 84.38 91 GLN A N 1
ATOM 733 C CA . GLN A 1 91 ? -0.817 -6.696 16.583 1.00 84.38 91 GLN A CA 1
ATOM 734 C C . GLN A 1 91 ? -1.472 -5.618 17.448 1.00 84.38 91 GLN A C 1
ATOM 736 O O . GLN A 1 91 ? -1.453 -5.727 18.673 1.00 84.38 91 GLN A O 1
ATOM 741 N N . ASP A 1 92 ? -2.100 -4.624 16.826 1.00 82.94 92 ASP A N 1
ATOM 742 C CA . ASP A 1 92 ? -2.786 -3.553 17.551 1.00 82.94 92 ASP A CA 1
ATOM 743 C C . ASP A 1 92 ? -3.988 -4.102 18.333 1.00 82.94 92 ASP A C 1
ATOM 745 O O . ASP A 1 92 ? -4.202 -3.736 19.488 1.00 82.94 92 ASP A O 1
ATOM 749 N N . ILE A 1 93 ? -4.730 -5.055 17.753 1.00 83.56 93 ILE A N 1
ATOM 750 C CA . ILE A 1 93 ? -5.819 -5.760 18.449 1.00 83.56 93 ILE A CA 1
ATOM 751 C C . ILE A 1 93 ? -5.286 -6.494 19.687 1.00 83.56 93 ILE A C 1
ATOM 753 O O . ILE A 1 93 ? -5.879 -6.410 20.766 1.00 83.56 93 ILE A O 1
ATOM 757 N N . ALA A 1 94 ? -4.170 -7.211 19.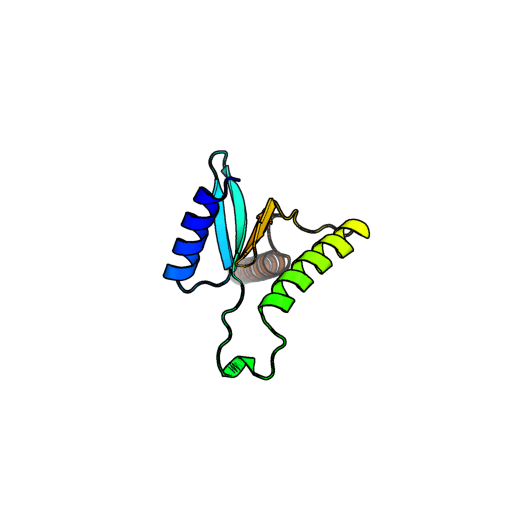552 1.00 82.94 94 ALA A N 1
ATOM 758 C CA . ALA A 1 94 ? -3.561 -7.949 20.653 1.00 82.94 94 ALA A CA 1
ATOM 759 C C . ALA A 1 94 ? -3.059 -7.015 21.766 1.00 82.94 94 ALA A C 1
ATOM 761 O O . ALA A 1 94 ? -3.274 -7.297 22.947 1.00 82.94 94 ALA A O 1
ATOM 762 N N . ILE A 1 95 ? -2.439 -5.888 21.403 1.00 81.25 95 ILE A N 1
ATOM 763 C CA . ILE A 1 95 ? -1.980 -4.867 22.354 1.00 81.25 95 ILE A CA 1
ATOM 764 C C . ILE A 1 95 ? -3.170 -4.267 23.107 1.00 81.25 95 ILE A C 1
ATOM 766 O O . ILE A 1 95 ? -3.156 -4.252 24.337 1.00 81.25 95 ILE A O 1
ATOM 770 N N . ASN A 1 96 ? -4.231 -3.863 22.405 1.00 73.88 96 ASN A N 1
ATOM 771 C CA . ASN A 1 96 ? -5.427 -3.292 23.029 1.00 73.88 96 ASN A CA 1
ATOM 772 C C . ASN A 1 96 ? -6.103 -4.278 23.988 1.00 73.88 96 ASN A C 1
ATOM 774 O O . ASN A 1 96 ? -6.476 -3.903 25.098 1.00 73.88 96 ASN A O 1
ATOM 778 N N . LYS A 1 97 ? -6.192 -5.564 23.620 1.00 72.75 97 LYS A N 1
ATOM 779 C CA . LYS A 1 97 ? -6.689 -6.603 24.537 1.00 72.75 97 LYS A CA 1
ATOM 780 C C . LYS A 1 97 ? -5.802 -6.752 25.771 1.00 72.75 97 LYS A C 1
ATOM 782 O O . LYS A 1 97 ? -6.321 -6.899 26.874 1.00 72.75 97 LYS A O 1
ATOM 787 N N . ARG A 1 98 ? -4.476 -6.711 25.612 1.00 71.38 98 ARG A N 1
ATOM 788 C CA . ARG A 1 98 ? -3.533 -6.803 26.736 1.00 71.38 98 ARG A CA 1
ATOM 789 C C . ARG A 1 98 ? -3.668 -5.616 27.690 1.00 71.38 98 ARG A C 1
ATOM 791 O O . ARG A 1 98 ? -3.653 -5.829 28.900 1.00 71.38 98 ARG A O 1
ATOM 798 N N . ILE A 1 99 ? -3.825 -4.404 27.159 1.00 67.38 99 ILE A N 1
ATOM 799 C CA . ILE A 1 99 ? -4.062 -3.191 27.953 1.00 67.38 99 ILE A CA 1
ATOM 800 C C . ILE A 1 99 ? -5.400 -3.305 28.694 1.00 67.38 99 ILE A C 1
ATOM 802 O O . ILE A 1 99 ? -5.416 -3.192 29.918 1.00 67.38 99 ILE A O 1
ATOM 806 N N . GLY A 1 100 ? -6.484 -3.672 28.003 1.00 65.62 100 GLY A N 1
ATOM 807 C CA . GLY A 1 100 ? -7.798 -3.845 28.635 1.00 65.62 100 GLY A CA 1
ATOM 808 C C . GLY A 1 100 ? -7.821 -4.926 29.727 1.00 65.62 100 GLY A C 1
ATOM 809 O O . GLY A 1 100 ? -8.470 -4.767 30.760 1.00 65.62 100 GLY A O 1
ATOM 810 N N . LEU A 1 101 ? -7.060 -6.015 29.561 1.00 62.91 101 LEU A N 1
ATOM 811 C CA . LEU A 1 101 ? -6.885 -7.034 30.604 1.00 62.91 101 LEU A CA 1
ATOM 812 C C . LEU A 1 101 ? -6.091 -6.510 31.812 1.00 62.91 101 LEU A C 1
ATOM 814 O O . LEU A 1 101 ? -6.396 -6.876 32.949 1.00 62.91 101 LEU A O 1
ATOM 818 N N . ALA A 1 102 ? -5.080 -5.668 31.586 1.00 60.81 102 ALA A N 1
ATOM 819 C CA . ALA A 1 102 ? -4.290 -5.064 32.656 1.00 60.81 102 ALA A CA 1
ATOM 820 C C . ALA A 1 102 ? -5.105 -4.042 33.469 1.00 60.81 102 ALA A C 1
ATOM 822 O O . ALA A 1 102 ? -5.013 -4.027 34.696 1.00 60.81 102 ALA A O 1
ATOM 823 N N . GLU A 1 103 ? -5.942 -3.237 32.812 1.00 68.00 103 GLU A N 1
ATOM 824 C CA . GLU A 1 103 ? -6.849 -2.282 33.463 1.00 68.00 103 GLU A CA 1
ATOM 825 C C . GLU A 1 103 ? -7.930 -2.992 34.285 1.00 68.00 103 GLU A C 1
ATOM 827 O O . GLU A 1 103 ? -8.149 -2.653 35.451 1.00 68.00 103 GLU A O 1
ATOM 832 N N . LYS A 1 104 ? -8.529 -4.060 33.736 1.00 62.12 104 LYS A N 1
ATOM 833 C CA . LYS A 1 104 ? -9.524 -4.870 34.453 1.00 62.12 104 LYS A CA 1
ATOM 834 C C . LYS A 1 104 ? -8.940 -5.506 35.721 1.00 62.12 104 LYS A C 1
ATOM 836 O O . LYS A 1 104 ? -9.598 -5.496 36.759 1.00 62.12 104 LYS A O 1
ATOM 841 N N . ARG A 1 105 ? -7.687 -5.983 35.682 1.00 59.22 105 ARG A N 1
ATOM 842 C CA . ARG A 1 105 ? -6.985 -6.509 36.870 1.00 59.22 105 ARG A CA 1
ATOM 843 C C . ARG A 1 105 ? -6.747 -5.441 37.935 1.00 59.22 105 ARG A C 1
ATOM 845 O O . ARG A 1 105 ? -7.044 -5.708 39.092 1.00 59.22 105 ARG A O 1
ATOM 852 N N . LYS A 1 106 ? -6.293 -4.238 37.557 1.00 59.94 106 LYS A N 1
ATOM 853 C CA . LYS A 1 106 ? -6.096 -3.125 38.505 1.00 59.94 106 LYS A CA 1
ATOM 854 C C . LYS A 1 106 ? -7.396 -2.750 39.217 1.00 59.94 106 LYS A C 1
ATOM 856 O O . LYS A 1 106 ? -7.401 -2.655 40.435 1.00 59.94 106 LYS A O 1
ATOM 861 N N . SER A 1 107 ? -8.504 -2.649 38.479 1.00 62.22 107 SER A N 1
ATOM 862 C CA . SER A 1 107 ? -9.822 -2.336 39.058 1.00 62.22 107 SER A CA 1
ATOM 863 C C . SER A 1 107 ? -10.346 -3.399 40.038 1.00 62.22 107 SER A C 1
ATOM 865 O O . SER A 1 107 ? -11.125 -3.082 40.932 1.00 62.22 107 SER A O 1
ATOM 867 N N . HIS A 1 108 ? -9.906 -4.655 39.904 1.00 58.19 108 HIS A N 1
ATOM 868 C CA . HIS A 1 108 ? -10.214 -5.727 40.855 1.00 58.19 108 HIS A CA 1
ATOM 869 C C . HIS A 1 108 ? -9.331 -5.697 42.109 1.00 58.19 108 HIS A C 1
ATOM 871 O O . HIS A 1 108 ? -9.748 -6.203 43.141 1.00 58.19 108 HIS A O 1
ATOM 877 N N . THR A 1 109 ? -8.123 -5.127 42.047 1.00 59.34 109 THR A N 1
ATOM 878 C CA . THR A 1 109 ? -7.207 -5.071 43.204 1.00 59.34 109 THR A CA 1
ATOM 879 C C . THR A 1 109 ? -7.449 -3.852 44.098 1.00 59.34 109 THR A C 1
ATOM 881 O O . THR A 1 109 ? -7.060 -3.872 45.254 1.00 59.34 109 THR A O 1
ATOM 884 N N . THR A 1 110 ? -8.081 -2.789 43.587 1.00 55.72 110 THR A N 1
ATOM 885 C CA . THR A 1 110 ? -8.365 -1.555 44.354 1.00 55.72 110 THR A CA 1
ATOM 886 C C . THR A 1 110 ? -9.712 -1.581 45.092 1.00 55.72 110 THR A C 1
ATOM 888 O O . THR A 1 110 ? -10.014 -0.650 45.824 1.00 55.72 110 THR A O 1
ATOM 891 N N . ASN A 1 111 ? -10.523 -2.625 44.898 1.00 50.94 111 ASN A N 1
ATOM 892 C CA . ASN A 1 111 ? -11.839 -2.793 45.531 1.00 50.94 111 ASN A CA 1
ATOM 893 C C . ASN A 1 111 ? -11.836 -3.863 46.645 1.00 50.94 111 ASN A C 1
ATOM 895 O O . ASN A 1 111 ? -12.871 -4.480 46.896 1.00 50.94 111 ASN A O 1
ATOM 899 N N . VAL A 1 112 ? -10.683 -4.108 47.279 1.00 45.25 112 VAL A N 1
ATOM 900 C CA . VAL A 1 112 ? -10.532 -5.011 48.437 1.00 45.25 112 VAL A CA 1
ATOM 901 C C . VAL A 1 112 ? -9.945 -4.238 49.604 1.00 45.25 112 VAL A C 1
ATOM 903 O O . VAL A 1 112 ? -8.963 -3.503 49.358 1.00 45.25 112 VAL A O 1
#

pLDDT: mean 82.47, std 11.69, range [45.25, 95.38]

Radius of gyration: 19.06 Å; chains: 1; bounding box: 40×33×59 Å

Secondary structure (DSSP, 8-state):
--HHHHHHHHHHHHHTT-SEEEEE-TTS-EEEEEEPPPP-GGGTTSPPHHHHHHHHHHHHHHHHHTT-----EEEE-SSEEEEE-----HHHHHHHHHHHHHHHHHHHHTT-